Protein AF-A0A2S8GKX3-F1 (afdb_monomer)

Sequence (89 aa):
MLPEDDFAKYETLRQAGADAARTYAHGVADGLDPIARIRMIRGVYGLSLREAKEIKGQVEYGLSLDQLQAELVEPLKQAWELSEEEKED

Solvent-accessible surface area (backbone atoms only — not c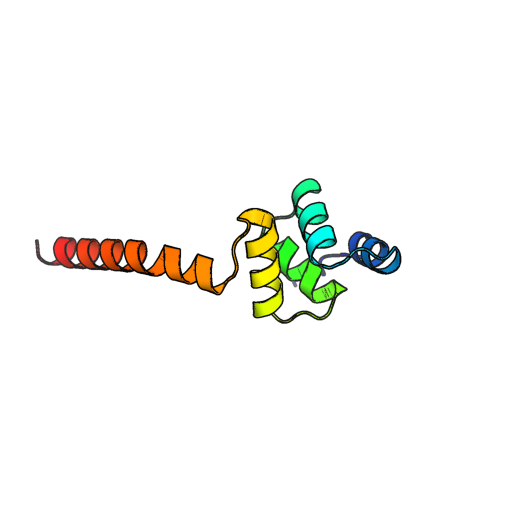omparable to full-atom values): 5157 Å² total; per-residue (Å²): 132,77,78,79,78,82,50,62,72,56,44,50,41,42,76,73,66,47,51,62,57,58,50,40,52,49,31,54,77,72,65,50,52,77,66,57,34,42,52,44,41,22,69,68,67,70,46,52,73,66,58,36,46,29,42,50,26,39,73,77,71,71,32,49,49,69,56,55,51,57,68,46,50,61,61,51,50,53,55,48,53,54,61,52,57,70,69,78,114

Secondary structure (DSSP, 8-state):
-------HHHHHHHHTT--HHHHHHHHHHTT--HHHHHHHHHHHH---HHHHHHHHHHHHHS--HHHHHHHHHHHHHHHHHHHHHTTT-

Radius of gyration: 17.37 Å; Cα contacts (8 Å, |Δi|>4): 61; chains: 1; bounding box: 32×43×42 Å

Structure (mmCIF, N/CA/C/O backbone):
data_AF-A0A2S8GKX3-F1
#
_entry.id   AF-A0A2S8GKX3-F1
#
loop_
_atom_site.group_PDB
_atom_site.id
_atom_site.type_symbol
_atom_site.label_atom_id
_atom_site.label_alt_id
_atom_site.label_comp_id
_atom_site.label_asym_id
_atom_site.label_entity_id
_atom_site.label_seq_id
_atom_site.pdbx_PDB_ins_code
_atom_site.Cartn_x
_atom_site.Cartn_y
_atom_site.Cartn_z
_atom_site.occupancy
_atom_site.B_iso_or_equiv
_atom_site.auth_seq_id
_atom_site.auth_comp_id
_atom_site.auth_asym_id
_atom_site.auth_atom_id
_atom_site.pdbx_PDB_model_num
ATOM 1 N N . MET A 1 1 ? -6.038 16.606 -18.114 1.00 35.28 1 MET A N 1
ATOM 2 C CA . MET A 1 1 ? -5.639 15.195 -18.271 1.00 35.28 1 MET A CA 1
ATOM 3 C C . MET A 1 1 ? -4.475 14.998 -17.320 1.00 35.28 1 MET A C 1
ATOM 5 O O . MET A 1 1 ? -3.451 15.634 -17.530 1.00 35.28 1 MET A O 1
ATOM 9 N N . LEU A 1 2 ? -4.676 14.310 -16.192 1.00 39.75 2 LEU A N 1
ATOM 10 C CA . LEU A 1 2 ? -3.543 13.950 -15.329 1.00 39.75 2 LEU A CA 1
ATOM 11 C C . LEU A 1 2 ? -2.666 12.976 -16.128 1.00 39.75 2 LEU A C 1
ATOM 13 O O . LEU A 1 2 ? -3.245 12.227 -16.921 1.00 39.75 2 LEU A O 1
ATOM 17 N N . PRO A 1 3 ? -1.330 13.004 -15.985 1.00 47.72 3 PRO A N 1
ATOM 18 C CA . PRO A 1 3 ? -0.470 12.055 -16.676 1.00 47.72 3 PRO A CA 1
ATOM 19 C C . PRO A 1 3 ? -1.014 10.645 -16.440 1.00 47.72 3 PRO A C 1
ATOM 21 O O . PRO A 1 3 ? -1.427 10.313 -15.323 1.00 47.72 3 PRO A O 1
ATOM 24 N N . GLU 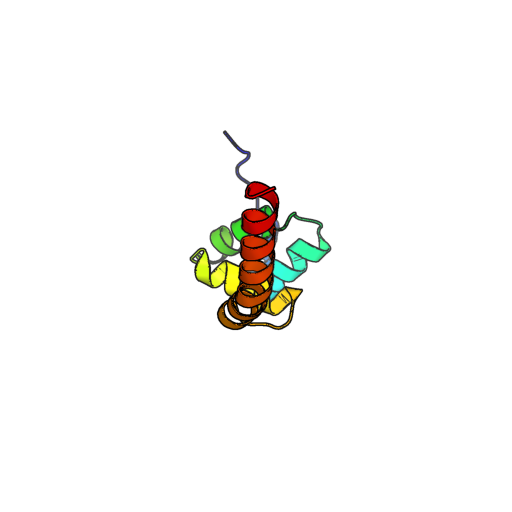A 1 4 ? -1.097 9.840 -17.494 1.00 58.50 4 GLU A N 1
ATOM 25 C CA . GLU A 1 4 ? -1.181 8.397 -17.313 1.00 58.50 4 GLU A CA 1
ATOM 26 C C . GLU A 1 4 ? 0.085 8.031 -16.546 1.00 58.50 4 GLU A C 1
ATOM 28 O O . GLU A 1 4 ? 1.176 8.080 -17.107 1.00 58.50 4 GLU A O 1
ATOM 33 N N . ASP A 1 5 ? -0.040 7.844 -15.229 1.00 67.62 5 ASP A N 1
ATOM 34 C CA . ASP A 1 5 ? 1.085 7.465 -14.387 1.00 67.62 5 ASP A CA 1
ATOM 35 C C . ASP A 1 5 ? 1.661 6.173 -14.988 1.00 67.62 5 ASP A C 1
ATOM 37 O O . ASP A 1 5 ? 1.038 5.109 -14.913 1.00 67.62 5 ASP A O 1
ATOM 41 N N . ASP A 1 6 ? 2.806 6.279 -15.663 1.00 75.56 6 ASP A N 1
ATOM 42 C CA . ASP A 1 6 ? 3.439 5.140 -16.312 1.00 75.56 6 ASP A CA 1
ATOM 43 C C . ASP A 1 6 ? 4.058 4.248 -15.232 1.00 75.56 6 ASP A C 1
ATOM 45 O O . ASP A 1 6 ? 5.146 4.494 -14.705 1.00 75.56 6 ASP A O 1
ATOM 49 N N . PHE A 1 7 ? 3.317 3.207 -14.863 1.00 90.56 7 PHE A N 1
ATOM 50 C CA . PHE A 1 7 ? 3.733 2.213 -13.884 1.00 90.56 7 PHE A CA 1
ATOM 51 C C . PHE A 1 7 ? 4.422 0.994 -14.526 1.00 90.56 7 PHE A C 1
ATOM 53 O O . PHE A 1 7 ? 4.512 -0.052 -13.881 1.00 90.56 7 PHE A O 1
ATOM 60 N N . ALA A 1 8 ? 4.951 1.094 -15.756 1.00 92.19 8 ALA A N 1
ATOM 61 C CA . ALA A 1 8 ? 5.580 -0.027 -16.472 1.00 92.19 8 ALA A CA 1
ATOM 62 C C . ALA A 1 8 ? 6.689 -0.746 -15.676 1.00 92.19 8 ALA A C 1
ATOM 64 O O . ALA A 1 8 ? 6.809 -1.976 -15.725 1.00 92.19 8 ALA A O 1
ATOM 65 N N . LYS A 1 9 ? 7.469 -0.006 -14.872 1.00 93.94 9 LYS A N 1
ATOM 66 C CA . LYS A 1 9 ? 8.464 -0.593 -13.952 1.00 93.94 9 LYS A CA 1
ATOM 67 C C . LYS A 1 9 ? 7.814 -1.568 -12.961 1.00 93.94 9 LYS A C 1
ATOM 69 O O . LYS A 1 9 ? 8.349 -2.641 -12.696 1.00 93.94 9 LYS A O 1
ATOM 74 N N . TYR A 1 10 ? 6.661 -1.204 -12.413 1.00 95.50 10 TYR A N 1
ATOM 75 C CA . TYR A 1 10 ? 5.955 -1.996 -11.408 1.00 95.50 10 TYR A CA 1
ATOM 76 C C . TYR A 1 10 ? 5.196 -3.172 -12.021 1.00 95.50 10 TYR A C 1
ATOM 78 O O . TYR A 1 10 ? 5.102 -4.227 -11.398 1.00 95.50 10 TYR A O 1
ATOM 86 N N . GLU A 1 11 ? 4.753 -3.037 -13.269 1.00 95.12 11 GLU A N 1
ATOM 87 C CA . GLU A 1 11 ? 4.244 -4.159 -14.058 1.00 95.12 11 GLU A CA 1
ATOM 88 C C . GLU A 1 11 ? 5.348 -5.194 -14.332 1.00 95.12 11 GLU A C 1
ATOM 90 O O . GLU A 1 11 ? 5.131 -6.394 -14.176 1.00 95.12 11 GLU A O 1
ATOM 95 N N . THR A 1 12 ? 6.575 -4.743 -14.615 1.00 94.94 12 THR A N 1
ATOM 96 C CA . THR A 1 12 ? 7.746 -5.636 -14.703 1.00 94.94 12 THR A CA 1
ATOM 97 C C . THR A 1 12 ? 8.012 -6.353 -13.375 1.00 94.94 12 THR A C 1
ATOM 99 O O . THR A 1 12 ? 8.282 -7.553 -13.363 1.00 94.94 12 THR A O 1
ATOM 102 N N . LEU A 1 13 ? 7.898 -5.652 -12.239 1.00 95.12 13 LEU A N 1
ATOM 103 C CA . LEU A 1 13 ? 8.034 -6.274 -10.915 1.00 95.12 13 LEU A CA 1
ATOM 104 C C . LEU A 1 13 ? 6.971 -7.355 -10.682 1.00 95.12 13 LEU A C 1
ATOM 106 O O . LEU A 1 13 ? 7.306 -8.438 -10.200 1.00 95.12 13 LEU A O 1
ATOM 110 N N . ARG A 1 14 ? 5.715 -7.094 -11.064 1.00 97.00 14 ARG A N 1
ATOM 111 C CA . ARG A 1 14 ? 4.635 -8.087 -11.005 1.00 97.00 14 ARG A CA 1
ATOM 112 C C . ARG A 1 14 ? 4.957 -9.313 -11.857 1.00 97.00 14 ARG A C 1
ATOM 114 O O . ARG A 1 14 ? 4.804 -10.440 -11.396 1.00 97.00 14 ARG A O 1
ATOM 121 N N . GLN A 1 15 ? 5.430 -9.111 -13.086 1.00 96.88 15 GLN A N 1
ATOM 122 C CA . GLN A 1 15 ? 5.815 -10.202 -13.992 1.00 96.88 15 GLN A CA 1
ATOM 123 C C . GLN A 1 15 ? 6.994 -11.026 -13.456 1.00 96.88 15 GLN A C 1
ATOM 125 O O . GLN A 1 15 ? 7.060 -12.229 -13.698 1.00 96.88 15 GLN A O 1
ATOM 130 N N . ALA A 1 16 ? 7.881 -10.410 -12.672 1.00 96.75 16 ALA A N 1
ATOM 131 C CA . ALA A 1 16 ? 8.947 -11.094 -11.941 1.00 96.75 16 ALA A CA 1
ATOM 132 C C . ALA A 1 16 ? 8.463 -11.821 -10.665 1.00 96.75 16 ALA A C 1
ATOM 134 O O . ALA A 1 16 ? 9.278 -12.391 -9.939 1.00 96.75 16 ALA A O 1
ATOM 135 N N . GLY A 1 17 ? 7.157 -11.812 -10.379 1.00 97.19 17 GLY A N 1
ATOM 136 C CA . GLY A 1 17 ? 6.545 -12.519 -9.255 1.00 97.19 17 GLY A CA 1
ATOM 137 C C . GLY A 1 17 ? 6.451 -11.713 -7.960 1.00 97.19 17 GLY A C 1
ATOM 138 O O . GLY A 1 17 ? 6.190 -12.300 -6.911 1.00 97.19 17 GLY A O 1
ATOM 139 N N . ALA A 1 18 ? 6.665 -10.393 -7.992 1.00 97.31 18 ALA A N 1
ATOM 140 C CA . ALA A 1 18 ? 6.316 -9.558 -6.846 1.00 97.31 18 ALA A CA 1
ATOM 141 C C . ALA A 1 18 ? 4.795 -9.578 -6.621 1.00 97.31 18 ALA A C 1
ATOM 143 O O . ALA A 1 18 ? 4.018 -9.635 -7.573 1.00 97.31 18 ALA A O 1
ATOM 144 N N . ASP A 1 19 ? 4.381 -9.521 -5.357 1.00 97.81 19 ASP A N 1
ATOM 145 C CA . ASP A 1 19 ? 2.991 -9.282 -4.983 1.00 97.81 19 ASP A CA 1
ATOM 146 C C . ASP A 1 19 ? 2.723 -7.781 -4.782 1.00 97.81 19 ASP A C 1
ATOM 148 O O . ASP A 1 19 ? 3.632 -6.942 -4.778 1.00 97.81 19 ASP A O 1
ATOM 152 N N . ALA A 1 20 ? 1.451 -7.428 -4.604 1.00 97.62 20 ALA A N 1
ATOM 153 C CA . ALA A 1 20 ? 1.034 -6.039 -4.474 1.00 97.62 20 ALA A CA 1
ATOM 154 C C . ALA A 1 20 ? 1.630 -5.337 -3.241 1.00 97.62 20 ALA A C 1
ATOM 156 O O . ALA A 1 20 ? 1.944 -4.149 -3.325 1.00 97.62 20 ALA A O 1
ATOM 157 N N . ALA A 1 21 ? 1.838 -6.047 -2.127 1.00 97.44 21 ALA A N 1
ATOM 158 C CA . ALA A 1 21 ? 2.442 -5.480 -0.920 1.00 97.44 21 ALA A CA 1
ATOM 159 C C . ALA A 1 21 ? 3.918 -5.138 -1.143 1.00 97.44 21 ALA A C 1
ATOM 161 O O . ALA A 1 21 ? 4.366 -4.030 -0.834 1.00 97.44 21 ALA A O 1
ATOM 162 N N . ARG A 1 22 ? 4.665 -6.045 -1.773 1.00 97.69 22 ARG A N 1
ATOM 163 C CA . ARG A 1 22 ? 6.055 -5.815 -2.154 1.00 97.69 22 ARG A CA 1
ATOM 164 C C . ARG A 1 22 ? 6.171 -4.693 -3.181 1.00 97.69 22 ARG A C 1
ATOM 166 O O . ARG A 1 22 ? 7.030 -3.828 -3.032 1.00 97.69 22 ARG A O 1
ATOM 173 N N . THR A 1 23 ? 5.302 -4.653 -4.190 1.00 97.69 23 THR A N 1
ATOM 174 C CA . THR A 1 23 ? 5.269 -3.549 -5.163 1.00 97.69 23 THR A CA 1
ATOM 175 C C . THR A 1 23 ? 4.942 -2.213 -4.493 1.00 97.69 23 THR A C 1
ATOM 177 O O . THR A 1 23 ? 5.591 -1.216 -4.801 1.00 97.69 23 THR A O 1
ATOM 180 N N . TYR A 1 24 ? 4.008 -2.183 -3.535 1.00 97.81 24 TYR A N 1
ATOM 181 C CA . TYR A 1 24 ? 3.718 -0.988 -2.737 1.00 97.81 24 TYR A CA 1
ATOM 182 C C . TYR A 1 24 ? 4.962 -0.495 -1.985 1.00 97.81 24 TYR A C 1
ATOM 184 O O . TYR A 1 24 ? 5.302 0.685 -2.073 1.00 97.81 24 TYR A O 1
ATOM 192 N N . ALA A 1 25 ? 5.679 -1.400 -1.309 1.00 97.12 25 ALA A N 1
ATOM 193 C CA . ALA A 1 25 ? 6.915 -1.085 -0.593 1.00 97.12 25 ALA A CA 1
ATOM 194 C C . ALA A 1 2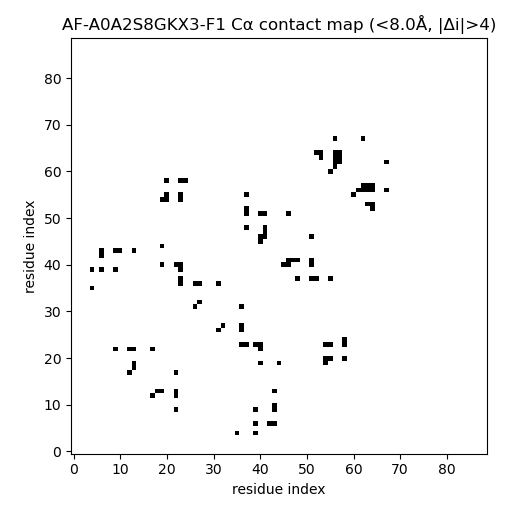5 ? 8.023 -0.559 -1.526 1.00 97.12 25 ALA A C 1
ATOM 196 O O . ALA A 1 25 ? 8.728 0.385 -1.170 1.00 97.12 25 ALA A O 1
ATOM 197 N N . HIS A 1 26 ? 8.139 -1.097 -2.746 1.00 96.62 26 HIS A N 1
ATOM 198 C CA . HIS A 1 26 ? 9.030 -0.535 -3.767 1.00 96.62 26 HIS A CA 1
ATOM 199 C C . HIS A 1 26 ? 8.650 0.906 -4.127 1.00 96.62 26 HIS A C 1
ATOM 201 O O . HIS A 1 26 ? 9.528 1.758 -4.182 1.00 96.62 26 HIS A O 1
ATOM 207 N N . GLY A 1 27 ? 7.356 1.206 -4.280 1.00 95.69 27 GLY A N 1
ATOM 208 C CA . GLY A 1 27 ? 6.884 2.574 -4.505 1.00 95.69 27 GLY A CA 1
ATOM 209 C C . GLY A 1 27 ? 7.221 3.537 -3.358 1.00 95.69 27 GLY A C 1
ATOM 210 O O . GLY A 1 27 ? 7.486 4.710 -3.609 1.00 95.69 27 GLY A O 1
ATOM 211 N N . VAL A 1 28 ? 7.257 3.057 -2.106 1.00 95.75 28 VAL A N 1
ATOM 212 C CA . VAL A 1 28 ? 7.737 3.848 -0.954 1.00 95.75 28 VAL A CA 1
ATOM 213 C C . VAL A 1 28 ? 9.226 4.161 -1.104 1.00 95.75 28 VAL A C 1
ATOM 215 O O . VAL A 1 28 ? 9.619 5.317 -0.971 1.00 95.75 28 VAL A O 1
ATOM 218 N N . ALA A 1 29 ? 10.043 3.151 -1.412 1.00 95.56 29 ALA A N 1
ATOM 219 C CA . ALA A 1 29 ? 11.486 3.316 -1.593 1.00 95.56 29 ALA A CA 1
ATOM 220 C C . ALA A 1 29 ? 11.836 4.214 -2.795 1.00 95.56 29 ALA A C 1
ATOM 222 O O . ALA A 1 29 ? 12.806 4.965 -2.740 1.00 95.56 29 ALA A O 1
ATOM 223 N N . ASP A 1 30 ? 11.020 4.169 -3.849 1.00 94.44 30 ASP A N 1
ATOM 224 C CA . ASP A 1 30 ? 11.137 5.016 -5.038 1.00 94.44 30 ASP A CA 1
ATOM 225 C C . ASP A 1 30 ? 10.595 6.447 -4.814 1.00 94.44 30 ASP A C 1
ATOM 227 O O . ASP A 1 30 ? 10.690 7.289 -5.706 1.00 94.44 30 ASP A O 1
ATOM 231 N N . GLY A 1 31 ? 10.029 6.745 -3.636 1.00 94.81 31 GLY A N 1
ATOM 232 C CA . GLY A 1 31 ? 9.565 8.085 -3.268 1.00 94.81 31 GLY A CA 1
ATOM 233 C C . GLY A 1 31 ? 8.227 8.506 -3.882 1.00 94.81 31 GLY A C 1
ATOM 234 O O . GLY A 1 31 ? 7.913 9.695 -3.879 1.00 94.81 31 GLY A O 1
ATOM 235 N N . LEU A 1 32 ? 7.421 7.567 -4.394 1.00 94.38 32 LEU A N 1
ATOM 236 C CA . LEU A 1 32 ? 6.061 7.871 -4.853 1.00 94.38 32 LEU A CA 1
ATOM 237 C C . LEU A 1 32 ? 5.215 8.395 -3.694 1.00 94.38 32 LEU A C 1
ATOM 239 O O . LEU A 1 32 ? 5.324 7.884 -2.583 1.00 94.38 32 LEU A O 1
ATOM 243 N N . ASP A 1 33 ? 4.317 9.346 -3.941 1.00 94.38 33 ASP A N 1
ATOM 244 C CA . ASP A 1 33 ? 3.384 9.808 -2.914 1.00 94.38 33 ASP A CA 1
ATOM 245 C C . ASP A 1 33 ? 2.328 8.728 -2.567 1.00 94.38 33 ASP A C 1
ATOM 247 O O . ASP A 1 33 ? 2.093 7.799 -3.349 1.00 94.38 33 ASP A O 1
ATOM 251 N N . PRO A 1 34 ? 1.656 8.819 -1.402 1.00 92.31 34 PRO A N 1
ATOM 252 C CA . PRO A 1 34 ? 0.693 7.804 -0.974 1.00 92.31 34 PRO A CA 1
ATOM 253 C C . PRO A 1 34 ? -0.450 7.537 -1.968 1.00 92.31 34 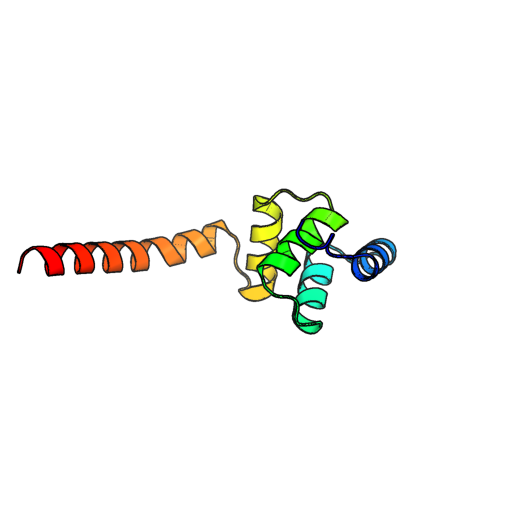PRO A C 1
ATOM 255 O O . PRO A 1 34 ? -0.920 6.402 -2.066 1.00 92.31 34 PRO A O 1
ATOM 258 N N . ILE A 1 35 ? -0.906 8.550 -2.714 1.00 94.00 35 ILE A N 1
ATOM 259 C CA . ILE A 1 35 ? -1.990 8.404 -3.692 1.00 94.00 35 ILE A CA 1
ATOM 260 C C . ILE A 1 35 ? -1.462 7.703 -4.944 1.00 94.00 35 ILE A C 1
ATOM 262 O O . ILE A 1 35 ? -2.106 6.762 -5.418 1.00 94.00 35 ILE A O 1
ATOM 266 N N . ALA A 1 36 ? -0.289 8.100 -5.446 1.00 95.50 36 ALA A N 1
ATOM 267 C CA . ALA A 1 36 ? 0.369 7.428 -6.565 1.00 95.50 36 ALA A CA 1
ATOM 268 C C . ALA A 1 36 ? 0.630 5.947 -6.259 1.00 95.50 36 ALA A C 1
ATOM 270 O O . ALA A 1 36 ? 0.332 5.094 -7.092 1.00 95.50 36 ALA A O 1
ATOM 271 N N . ARG A 1 37 ? 1.070 5.605 -5.039 1.00 96.38 37 ARG A N 1
ATOM 272 C CA . ARG A 1 37 ? 1.263 4.201 -4.627 1.00 96.38 37 ARG A CA 1
ATOM 273 C C . ARG A 1 37 ? -0.033 3.392 -4.647 1.00 96.38 37 ARG A C 1
ATOM 275 O O . ARG A 1 37 ? -0.035 2.253 -5.110 1.00 96.38 37 ARG A O 1
ATOM 282 N N . ILE A 1 38 ? -1.146 3.972 -4.189 1.00 96.75 38 ILE A N 1
ATOM 283 C CA . ILE A 1 38 ? -2.467 3.327 -4.267 1.00 96.75 38 ILE A CA 1
ATOM 284 C C . ILE A 1 38 ? -2.895 3.147 -5.728 1.00 96.75 38 ILE A C 1
ATOM 286 O O . ILE A 1 38 ? -3.371 2.073 -6.094 1.00 96.75 38 ILE A O 1
ATOM 290 N N . ARG A 1 39 ? -2.740 4.172 -6.575 1.00 96.56 39 ARG A N 1
ATOM 291 C CA . ARG A 1 39 ? -3.074 4.082 -8.008 1.00 96.56 39 ARG A CA 1
ATOM 292 C C . ARG A 1 39 ? -2.242 3.007 -8.706 1.00 96.56 39 ARG A C 1
ATOM 294 O O . ARG A 1 39 ? -2.809 2.209 -9.446 1.00 96.56 39 ARG A O 1
ATOM 301 N N . MET A 1 40 ? -0.950 2.944 -8.401 1.00 97.00 40 MET A N 1
ATOM 302 C CA . MET A 1 40 ? -0.001 1.963 -8.920 1.00 97.00 40 MET A CA 1
ATOM 303 C C . MET A 1 40 ? -0.455 0.531 -8.658 1.00 97.00 40 MET A C 1
ATOM 305 O O . MET A 1 40 ? -0.677 -0.217 -9.606 1.00 97.00 40 MET A O 1
ATOM 309 N N . ILE A 1 41 ? -0.648 0.135 -7.395 1.00 97.56 41 ILE A N 1
ATOM 310 C CA . ILE A 1 41 ? -1.020 -1.256 -7.094 1.00 97.56 41 ILE A CA 1
ATOM 311 C C . ILE A 1 41 ? -2.414 -1.615 -7.619 1.00 97.56 41 ILE A C 1
ATOM 313 O O . ILE A 1 41 ? -2.649 -2.759 -7.998 1.00 97.56 41 ILE A O 1
ATOM 317 N N . ARG A 1 42 ? -3.331 -0.645 -7.716 1.00 97.56 42 ARG A N 1
ATOM 318 C CA . ARG A 1 42 ? -4.647 -0.865 -8.332 1.00 97.56 42 ARG A CA 1
ATOM 319 C C . ARG A 1 42 ? -4.547 -1.090 -9.836 1.00 97.56 42 ARG A C 1
ATOM 321 O O . ARG A 1 42 ? -5.213 -1.982 -10.343 1.00 97.56 42 ARG A O 1
ATOM 328 N N . GLY A 1 43 ? -3.724 -0.306 -10.531 1.00 95.38 43 GLY A N 1
ATOM 329 C CA . GLY A 1 43 ? -3.510 -0.452 -11.970 1.00 95.38 43 GLY A CA 1
ATOM 330 C C . GLY A 1 43 ? -2.793 -1.753 -12.328 1.00 95.38 43 GLY A C 1
ATOM 331 O O . GLY A 1 43 ? -3.217 -2.452 -13.239 1.00 95.38 43 GLY A O 1
ATOM 332 N N . VAL A 1 44 ? -1.753 -2.105 -11.570 1.00 96.31 44 VAL A N 1
ATOM 333 C CA . VAL A 1 44 ? -0.896 -3.274 -11.833 1.00 96.31 44 VAL A CA 1
ATOM 334 C C . VAL A 1 44 ? -1.581 -4.598 -11.458 1.00 96.31 44 VAL A C 1
ATOM 336 O O . VAL A 1 44 ? -1.411 -5.599 -12.148 1.00 96.31 44 VAL A O 1
ATOM 339 N N . TYR A 1 45 ? -2.387 -4.625 -10.390 1.00 96.81 45 TYR A N 1
ATOM 340 C CA . TYR A 1 45 ? -2.991 -5.864 -9.868 1.00 96.81 45 TYR A CA 1
ATOM 341 C C . TYR A 1 45 ? -4.522 -5.927 -9.976 1.00 96.81 45 TYR A C 1
ATOM 343 O O . TYR A 1 45 ? -5.117 -6.914 -9.555 1.00 96.81 45 TYR A O 1
ATOM 351 N N . GLY A 1 46 ? -5.182 -4.898 -10.517 1.00 95.50 46 GLY A N 1
ATOM 352 C CA . GLY A 1 46 ? -6.644 -4.869 -10.659 1.00 95.50 46 GLY A CA 1
ATOM 353 C C . GLY A 1 46 ? -7.407 -4.736 -9.335 1.00 95.50 46 GLY A C 1
ATOM 354 O O . GLY A 1 46 ? -8.565 -5.136 -9.248 1.00 95.50 46 GLY A O 1
ATOM 355 N N . LEU A 1 47 ? -6.767 -4.189 -8.299 1.00 96.62 47 LEU A N 1
ATOM 356 C CA . LEU A 1 47 ? -7.336 -4.106 -6.953 1.00 96.62 47 LEU A CA 1
ATOM 357 C C . LEU A 1 47 ? -8.439 -3.047 -6.835 1.00 96.62 47 LEU A C 1
ATOM 359 O O . LEU A 1 47 ? -8.368 -1.943 -7.398 1.00 96.62 47 LEU A O 1
ATOM 363 N N . SER A 1 48 ? -9.419 -3.330 -5.981 1.00 97.44 48 SER A N 1
ATOM 364 C CA . SER A 1 48 ? -10.337 -2.316 -5.474 1.00 97.44 48 SER A CA 1
ATOM 365 C C . SER A 1 48 ? -9.605 -1.295 -4.592 1.00 97.44 48 SER A C 1
ATOM 367 O O . SER A 1 48 ? -8.502 -1.517 -4.087 1.00 97.44 48 SER A O 1
ATOM 369 N N . LEU A 1 49 ? -10.239 -0.141 -4.358 1.00 95.81 49 LEU A N 1
ATOM 370 C CA . LEU A 1 49 ? -9.687 0.859 -3.440 1.00 95.81 49 LEU A CA 1
ATOM 371 C C . LEU A 1 49 ? -9.568 0.323 -2.004 1.00 95.81 49 LEU A C 1
ATOM 373 O O . LEU A 1 49 ? -8.638 0.704 -1.297 1.00 95.81 49 LEU A O 1
ATOM 377 N N . ARG A 1 50 ? -10.497 -0.543 -1.576 1.00 95.56 50 ARG A N 1
ATOM 378 C CA . ARG A 1 50 ? -10.469 -1.152 -0.240 1.00 95.56 50 ARG A CA 1
ATOM 379 C C . ARG A 1 50 ? -9.241 -2.045 -0.081 1.00 95.56 50 ARG A C 1
ATOM 381 O O . ARG A 1 50 ? -8.488 -1.849 0.863 1.00 95.56 50 ARG A O 1
ATOM 388 N N . GLU A 1 51 ? -9.009 -2.954 -1.024 1.00 97.31 51 GL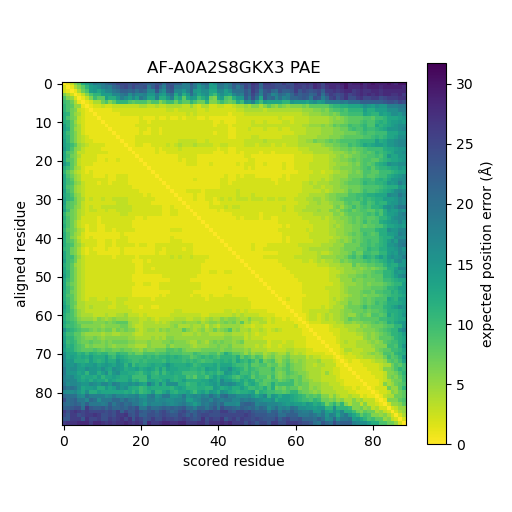U A N 1
ATOM 389 C CA . GLU A 1 51 ? -7.856 -3.867 -1.003 1.00 97.31 51 GLU A CA 1
ATOM 390 C C . GLU A 1 51 ? -6.525 -3.109 -1.062 1.00 97.31 51 GLU A C 1
ATOM 392 O O . GLU A 1 51 ? -5.589 -3.422 -0.334 1.00 97.31 51 GLU A O 1
ATOM 397 N N . ALA A 1 52 ? -6.444 -2.048 -1.868 1.00 97.25 52 ALA A N 1
ATOM 398 C CA . ALA A 1 52 ? -5.246 -1.215 -1.920 1.00 97.25 52 ALA A CA 1
ATOM 399 C C . ALA A 1 52 ? -4.975 -0.472 -0.598 1.00 97.25 52 ALA A C 1
ATOM 401 O O . ALA A 1 52 ? -3.821 -0.322 -0.194 1.00 97.25 52 ALA A O 1
ATOM 402 N N . LYS A 1 53 ? -6.028 -0.012 0.092 1.00 95.69 53 LYS A N 1
ATOM 403 C CA . LYS A 1 53 ? -5.907 0.603 1.423 1.00 95.69 53 LYS A CA 1
ATOM 404 C C . LYS A 1 53 ? -5.516 -0.411 2.495 1.00 95.69 53 LYS A C 1
ATOM 406 O O . LYS A 1 53 ? -4.734 -0.057 3.369 1.00 95.69 53 LYS A O 1
ATOM 411 N N . GLU A 1 54 ? -6.021 -1.637 2.404 1.00 96.50 54 GLU A N 1
ATOM 412 C CA . GLU A 1 54 ? -5.616 -2.745 3.272 1.00 96.50 54 GLU A CA 1
ATOM 413 C C . GLU A 1 54 ? -4.108 -2.998 3.147 1.00 96.50 54 GLU A C 1
ATOM 415 O O . GLU A 1 54 ? -3.393 -2.960 4.142 1.00 96.50 54 GLU A O 1
ATOM 420 N N . ILE A 1 55 ? -3.595 -3.117 1.918 1.00 96.62 55 ILE A N 1
ATOM 421 C CA . ILE A 1 55 ? -2.156 -3.283 1.663 1.00 96.62 55 ILE A CA 1
ATOM 422 C C . ILE A 1 55 ? -1.348 -2.096 2.193 1.00 96.62 55 ILE A C 1
ATOM 424 O O . ILE A 1 55 ? -0.330 -2.299 2.852 1.00 96.62 55 ILE A O 1
ATOM 428 N N . LYS A 1 56 ? -1.794 -0.855 1.947 1.00 95.44 56 LYS A N 1
ATOM 429 C CA . LYS A 1 56 ? -1.145 0.333 2.525 1.00 95.44 56 LYS A CA 1
ATOM 430 C C . LYS A 1 56 ? -1.057 0.215 4.046 1.00 95.44 56 LYS A C 1
ATOM 432 O O . LYS A 1 56 ? -0.005 0.504 4.610 1.00 95.44 56 LYS A O 1
ATOM 437 N N . GLY A 1 57 ? -2.156 -0.167 4.693 1.00 93.75 57 GLY A N 1
ATOM 438 C CA . GLY A 1 57 ? -2.226 -0.300 6.141 1.00 93.75 57 GLY A CA 1
ATOM 439 C C . GLY A 1 57 ? -1.234 -1.325 6.678 1.00 93.75 57 GLY A C 1
ATOM 440 O O . GLY A 1 57 ? -0.446 -1.026 7.577 1.00 93.75 57 GLY A O 1
ATOM 441 N N . GLN A 1 58 ? -1.213 -2.496 6.047 1.00 93.94 58 GLN A N 1
ATOM 442 C CA . GLN A 1 58 ? -0.328 -3.593 6.413 1.00 93.94 58 GLN A CA 1
ATOM 443 C C . GLN A 1 58 ? 1.147 -3.222 6.222 1.00 93.94 58 GLN A C 1
ATOM 445 O O . GLN A 1 58 ? 1.964 -3.519 7.088 1.00 93.94 58 GLN A O 1
ATOM 450 N N . VAL A 1 59 ? 1.497 -2.544 5.123 1.00 94.69 59 VAL A N 1
ATOM 451 C CA . VAL A 1 59 ? 2.894 -2.193 4.819 1.00 94.69 59 VAL A CA 1
ATOM 452 C C . VAL A 1 59 ? 3.405 -1.021 5.662 1.00 94.69 59 VAL A C 1
ATOM 454 O O . VAL A 1 59 ? 4.546 -1.060 6.110 1.00 94.69 59 VAL A O 1
ATOM 457 N N . GLU A 1 60 ? 2.606 0.029 5.872 1.00 93.06 60 GLU A N 1
ATOM 458 C CA . GLU A 1 60 ? 3.078 1.245 6.561 1.00 93.06 60 GLU A CA 1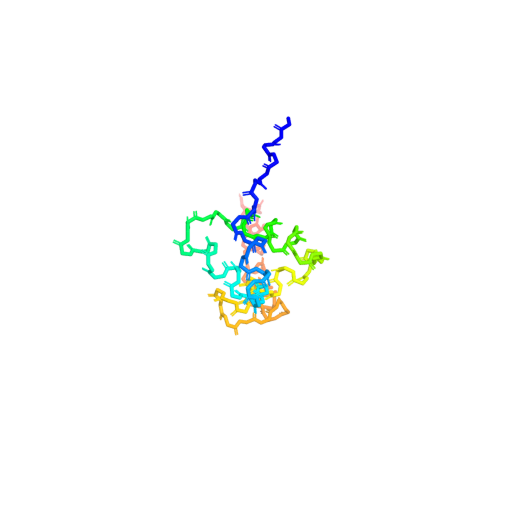
ATOM 459 C C . GLU A 1 60 ? 2.937 1.182 8.082 1.00 93.06 60 GLU A C 1
ATOM 461 O O . GLU A 1 60 ? 3.735 1.797 8.787 1.00 93.06 60 GLU A O 1
ATOM 466 N N . TYR A 1 61 ? 1.939 0.455 8.586 1.00 90.62 61 TYR A N 1
ATOM 467 C CA . TYR A 1 61 ? 1.603 0.451 10.011 1.00 90.62 61 TYR A CA 1
ATOM 468 C C . TYR A 1 61 ? 1.564 -0.953 10.618 1.00 90.62 61 TYR A C 1
ATOM 470 O O . TYR A 1 61 ? 1.478 -1.082 11.833 1.00 90.62 61 TYR A O 1
ATOM 478 N N . GLY A 1 62 ? 1.625 -2.014 9.803 1.00 92.62 62 GLY A N 1
ATOM 479 C CA . GLY A 1 62 ? 1.445 -3.384 10.290 1.00 92.62 62 GLY A CA 1
ATOM 480 C C . GLY A 1 62 ? 0.012 -3.682 10.744 1.00 92.62 62 GLY A C 1
ATOM 481 O O . GLY A 1 62 ? -0.198 -4.619 11.510 1.00 92.62 62 GLY A O 1
ATOM 482 N N . LEU A 1 63 ? -0.963 -2.886 10.294 1.00 90.62 63 LEU A N 1
ATOM 483 C CA . LEU A 1 63 ? -2.357 -2.942 10.733 1.00 90.62 63 LEU A CA 1
ATOM 484 C C . LEU A 1 63 ? -3.302 -3.190 9.558 1.00 90.62 63 LEU A C 1
ATOM 486 O O . LEU A 1 63 ? -3.061 -2.739 8.439 1.00 90.62 63 LEU A O 1
ATOM 490 N N . SER A 1 64 ? -4.419 -3.859 9.831 1.00 89.50 64 SER A N 1
ATOM 491 C CA . SER A 1 64 ? -5.539 -3.934 8.889 1.00 89.50 64 SER A CA 1
ATOM 492 C C . SER A 1 64 ? -6.260 -2.593 8.755 1.00 89.50 64 SER A C 1
ATOM 494 O O . SER A 1 64 ? -6.161 -1.718 9.622 1.00 89.50 64 SER A O 1
ATOM 496 N N . LEU A 1 65 ? -7.038 -2.427 7.684 1.00 87.88 65 LEU A N 1
ATOM 497 C CA . LEU A 1 65 ? -7.844 -1.225 7.486 1.00 87.88 65 LEU A CA 1
ATOM 498 C C . LEU A 1 65 ? -8.859 -1.027 8.616 1.00 87.88 65 LEU A C 1
ATOM 500 O O . LEU A 1 65 ? -9.071 0.106 9.041 1.00 87.88 65 LEU A O 1
ATOM 504 N N . ASP A 1 66 ? -9.453 -2.109 9.119 1.00 88.50 66 ASP A N 1
ATOM 505 C CA . ASP A 1 66 ? -10.434 -2.045 10.204 1.00 88.50 66 ASP A CA 1
ATOM 506 C C . ASP A 1 66 ? -9.773 -1.584 11.518 1.00 88.5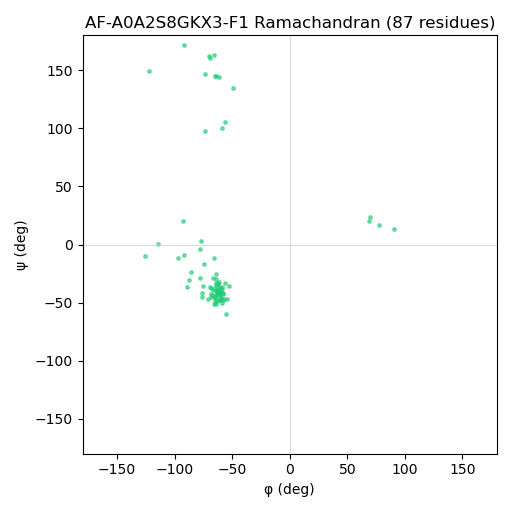0 66 ASP A C 1
ATOM 508 O O . ASP A 1 66 ? -10.336 -0.756 12.233 1.00 88.50 66 ASP A O 1
ATOM 512 N N . GLN A 1 67 ? -8.546 -2.040 11.806 1.00 87.25 67 GLN A N 1
ATOM 513 C CA . GLN A 1 67 ? -7.766 -1.568 12.961 1.00 87.25 67 GLN A CA 1
ATOM 514 C C . GLN A 1 67 ? -7.400 -0.088 12.830 1.00 87.25 67 GLN A C 1
ATOM 516 O O . GLN A 1 67 ? -7.621 0.679 13.763 1.00 87.25 67 GLN A O 1
ATOM 521 N N . LEU A 1 68 ? -6.922 0.333 11.656 1.00 85.75 68 LEU A N 1
ATOM 522 C CA . LEU A 1 68 ? -6.612 1.741 11.394 1.00 85.75 68 LEU A CA 1
ATOM 523 C C . LEU A 1 68 ? -7.841 2.634 11.545 1.00 85.75 68 LEU A C 1
ATOM 525 O O . LEU A 1 68 ? -7.752 3.732 12.083 1.00 85.75 68 LEU A O 1
ATOM 529 N N . GLN A 1 69 ? -8.999 2.178 11.067 1.00 86.50 69 GLN A N 1
ATOM 530 C CA . GLN A 1 69 ? -10.246 2.914 11.235 1.00 86.50 69 GLN A CA 1
ATOM 531 C C . GLN A 1 69 ? -10.639 3.003 12.707 1.00 86.50 69 GLN A C 1
ATOM 533 O O . GLN A 1 69 ? -10.988 4.089 13.157 1.00 86.50 69 GLN A O 1
ATOM 538 N N . ALA A 1 70 ? -10.544 1.906 13.459 1.00 86.81 70 ALA A N 1
ATOM 539 C CA . ALA A 1 70 ? -10.871 1.887 14.881 1.00 86.81 70 ALA A CA 1
ATOM 540 C C . ALA A 1 70 ? -9.995 2.853 15.698 1.00 86.81 70 ALA A C 1
ATOM 542 O O . ALA A 1 70 ? -10.523 3.583 16.535 1.00 86.81 70 ALA A O 1
ATOM 543 N N . GLU A 1 71 ? -8.693 2.920 15.411 1.00 87.00 71 GLU A N 1
ATOM 544 C CA . GLU A 1 71 ? -7.764 3.849 16.073 1.00 87.00 71 GLU A CA 1
ATOM 545 C C . GLU A 1 71 ? -8.085 5.325 15.797 1.00 87.00 71 GLU A C 1
ATOM 547 O O . GLU A 1 71 ? -7.774 6.189 16.615 1.00 87.00 71 GLU A O 1
ATOM 552 N N . LEU A 1 72 ? -8.742 5.627 14.674 1.00 85.06 72 LEU A N 1
ATOM 553 C CA . LEU A 1 72 ? -9.136 6.988 14.310 1.00 85.06 72 LEU A CA 1
ATOM 554 C C . LEU A 1 72 ? -10.475 7.417 14.920 1.00 85.06 72 LEU A C 1
ATOM 556 O O . LEU A 1 72 ? -10.706 8.616 15.057 1.00 85.06 72 LEU A O 1
ATOM 560 N N . VAL A 1 73 ? -11.360 6.483 15.285 1.00 87.00 73 VAL A N 1
ATOM 561 C CA . VAL A 1 73 ? -12.721 6.819 15.746 1.00 87.00 73 VAL A CA 1
ATOM 562 C C . VAL A 1 73 ? -12.693 7.677 17.009 1.00 87.00 73 VAL A C 1
ATOM 564 O O . VAL A 1 73 ? -13.392 8.685 17.068 1.00 87.00 73 VAL A O 1
ATOM 567 N N . GLU A 1 74 ? -11.908 7.290 18.011 1.00 83.81 74 GLU A N 1
ATOM 568 C CA . GLU A 1 74 ? -11.920 7.973 19.307 1.00 83.81 74 GLU A CA 1
ATOM 569 C C . GLU A 1 74 ? -11.284 9.374 19.250 1.00 83.81 74 GLU A C 1
ATOM 571 O O . GLU A 1 74 ? -11.937 10.329 19.674 1.00 83.81 74 GLU A O 1
ATOM 576 N N . PRO A 1 75 ? -10.100 9.565 18.633 1.00 86.00 75 PRO A N 1
ATOM 577 C CA . PRO A 1 75 ? -9.547 10.903 18.428 1.00 86.00 75 PRO A CA 1
ATOM 578 C C . PRO A 1 75 ? -10.461 11.820 17.604 1.00 86.00 75 PRO A C 1
ATOM 580 O O . PRO A 1 75 ? -10.546 13.012 17.885 1.00 86.00 75 PRO A O 1
ATOM 583 N N . LEU A 1 76 ? -11.164 11.283 16.597 1.00 86.19 76 LEU A N 1
ATOM 584 C CA . LEU A 1 76 ? -12.090 12.073 15.779 1.00 86.19 76 LEU A CA 1
ATOM 585 C C . LEU A 1 76 ? -13.321 12.530 16.565 1.00 86.19 76 LEU A C 1
ATOM 587 O O . LEU A 1 76 ? -13.773 13.652 16.358 1.00 86.19 76 LEU A O 1
ATOM 591 N N . LYS A 1 77 ? -13.851 11.694 17.465 1.00 86.00 77 LYS A N 1
ATOM 592 C CA . LYS A 1 77 ? -14.949 12.092 18.358 1.00 86.00 77 LYS A CA 1
ATOM 593 C C . LYS A 1 77 ? -14.524 13.212 19.299 1.00 86.00 77 LYS A C 1
ATOM 595 O O . LYS A 1 77 ? -15.204 14.226 19.362 1.00 86.00 77 LYS A O 1
ATOM 600 N N . GLN A 1 78 ? -13.372 13.061 19.950 1.00 85.12 78 GLN A N 1
ATOM 601 C CA . GLN A 1 78 ? -12.840 14.075 20.866 1.00 85.12 78 GLN A CA 1
ATOM 602 C C . GLN A 1 78 ? -12.587 15.407 20.151 1.00 85.12 78 GLN A C 1
ATOM 604 O O . GLN A 1 78 ? -12.951 16.466 20.654 1.00 85.12 78 GLN A O 1
ATOM 609 N N . ALA A 1 79 ? -12.008 15.363 18.946 1.00 86.56 79 ALA A N 1
ATOM 610 C CA . ALA A 1 79 ? -11.801 16.557 18.132 1.00 86.56 79 ALA A CA 1
ATOM 611 C C . ALA A 1 79 ? -13.124 17.220 17.710 1.00 86.56 79 ALA A C 1
ATOM 613 O O . ALA A 1 79 ? -13.194 18.445 17.631 1.00 86.56 79 ALA A O 1
ATOM 614 N N . TRP A 1 80 ? -14.169 16.427 17.446 1.00 85.81 80 TRP A N 1
ATOM 615 C CA . TRP A 1 80 ? -15.500 16.951 17.148 1.00 85.81 80 TRP A CA 1
ATOM 616 C C . TRP A 1 80 ? -16.094 17.660 18.367 1.00 85.81 80 TRP A C 1
ATOM 618 O O . TRP A 1 80 ? -16.518 18.804 18.235 1.00 85.81 80 TRP A O 1
ATOM 628 N N . GLU A 1 81 ? -16.104 17.012 19.533 1.00 89.31 81 GLU A N 1
ATOM 629 C CA . GLU A 1 81 ? -16.669 17.558 20.777 1.00 89.31 81 GLU A CA 1
ATOM 630 C C . GLU A 1 81 ? -16.019 18.898 21.154 1.00 89.31 81 GLU A C 1
ATOM 632 O O . GLU A 1 81 ? -16.729 19.882 21.350 1.00 89.31 81 GLU A O 1
ATOM 637 N N . LEU A 1 82 ? -14.685 18.983 21.105 1.00 82.38 82 LEU A N 1
ATOM 638 C CA . LEU A 1 82 ? -13.948 20.235 21.331 1.00 82.38 82 LEU A CA 1
ATOM 639 C C . LEU A 1 82 ? -14.350 21.348 20.347 1.00 82.38 82 LEU A C 1
ATOM 641 O O . LEU A 1 82 ? -14.461 22.508 20.731 1.00 82.38 82 LEU A O 1
ATOM 645 N N . SER A 1 83 ? -14.604 21.005 19.080 1.00 80.69 83 SER A N 1
ATOM 646 C CA . SER A 1 83 ? -14.998 21.986 18.057 1.00 80.69 83 SER A CA 1
ATOM 647 C C . SER A 1 83 ? -16.440 22.493 18.188 1.00 80.69 83 SER A C 1
ATOM 649 O O . SER A 1 83 ? -16.790 23.491 17.556 1.00 80.69 83 SER A O 1
ATOM 651 N N . GLU A 1 84 ? -17.290 21.797 18.947 1.00 78.81 84 GLU A N 1
ATOM 6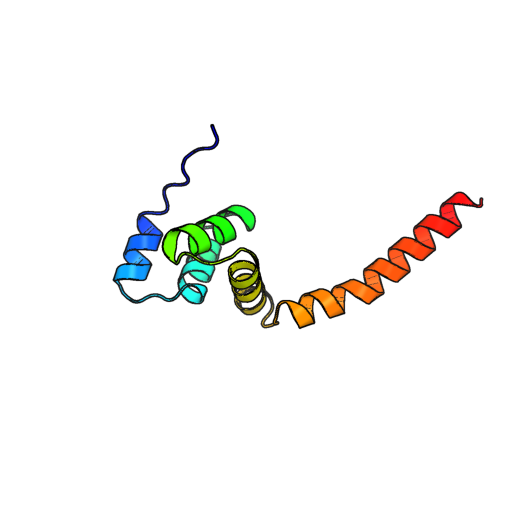52 C CA . GLU A 1 84 ? -18.656 22.238 19.247 1.00 78.81 84 GLU A CA 1
ATOM 653 C C . GLU A 1 84 ? -18.688 23.099 20.516 1.00 78.81 84 GLU A C 1
ATOM 655 O O . GLU A 1 84 ? -19.384 24.109 20.525 1.00 78.81 84 GLU A O 1
ATOM 660 N N . GLU A 1 85 ? -17.871 22.783 21.527 1.00 68.62 85 GLU A N 1
ATOM 661 C CA . GLU A 1 85 ? -17.711 23.625 22.724 1.00 68.62 85 GLU A CA 1
ATOM 662 C C . GLU A 1 85 ? -17.127 25.011 22.380 1.00 68.62 85 GLU A C 1
ATOM 664 O O . GLU A 1 85 ? -17.613 26.023 22.874 1.00 68.62 85 GLU A O 1
ATOM 669 N N . GLU A 1 86 ? -16.166 25.096 21.449 1.00 62.38 86 GLU A N 1
ATOM 670 C CA . GLU A 1 86 ? -15.590 26.375 20.981 1.00 62.38 86 GLU A CA 1
ATOM 671 C C . GLU A 1 86 ? -16.576 27.288 20.220 1.00 62.38 86 GLU A C 1
ATOM 673 O O . GLU A 1 86 ? -16.251 28.443 19.946 1.00 62.38 86 GLU A O 1
ATOM 678 N N . LYS A 1 87 ? -17.761 26.795 19.829 1.00 59.81 87 LYS A N 1
ATOM 679 C CA . LYS A 1 87 ? -18.791 27.591 19.131 1.00 59.81 87 LYS A CA 1
ATOM 680 C C . LYS A 1 87 ? -19.868 28.145 20.062 1.00 59.81 87 LYS A C 1
ATOM 682 O O . LYS A 1 87 ? -20.684 28.946 19.600 1.00 59.81 87 LYS A O 1
ATOM 687 N N . GLU A 1 88 ? -19.921 27.685 21.312 1.00 56.25 88 GLU A N 1
ATOM 688 C CA . GLU A 1 88 ? -20.906 28.136 22.303 1.00 56.25 88 GLU A CA 1
ATOM 689 C C . GLU A 1 88 ? -20.414 29.323 23.163 1.00 56.25 88 GLU A C 1
ATOM 691 O O . GLU A 1 88 ? -21.243 29.939 23.838 1.00 56.25 88 GLU A O 1
ATOM 696 N N . ASP A 1 89 ? -19.129 29.698 23.064 1.00 49.06 89 ASP A N 1
ATOM 697 C CA . ASP A 1 89 ? -18.505 30.903 23.660 1.00 49.06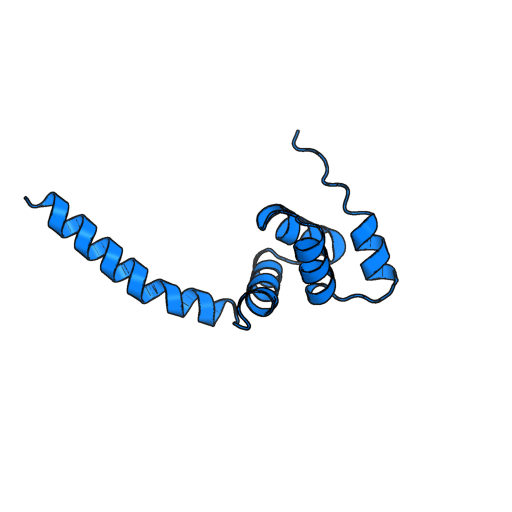 89 ASP A CA 1
ATOM 698 C C . ASP A 1 89 ? -18.369 32.076 22.659 1.00 49.06 89 ASP A C 1
ATOM 700 O O . ASP A 1 89 ? -18.536 33.248 23.084 1.00 49.06 89 ASP A O 1
#

Mean predicted aligned error: 6.94 Å

Organism: NCBI:txid124

pLDDT: mean 88.44, std 13.5, range [35.28, 97.81]

Nearest PDB structures (foldseek):
  4fcy-assembly1_A  TM=6.536E-01  e=2.390E+00  Muvirus mu
  4fcy-assembly1_B  TM=6.532E-01  e=2.539E+00  Muvirus mu

Foldseek 3Di:
DPPPPPLVVLLVVVVVPDALLRSLVVCVVVPHDPVSSLVNSCVNPVDDSQVSVQSVCCNVPVDGPVVVVVVVPVVVVVVVVVVVVVVVD